Protein AF-A0A8T4MW93-F1 (afdb_monomer)

Secondary structure (DSSP, 8-state):
--S------STTSSHHHHHHHHHHHH--EEEETT-GGGTT--TTHHHHHHHHHHHHH---S-EEEESGGGS--

Solvent-accessible surface area (backbone atoms only — not comparable to full-atom values): 4823 Å² total; per-residue (Å²): 135,83,93,74,86,87,86,83,79,66,90,90,74,48,58,68,57,53,53,50,54,50,40,72,73,69,47,52,50,73,50,60,50,79,41,77,92,47,76,81,59,50,72,80,47,52,63,58,51,50,52,52,44,38,72,77,68,45,88,66,96,38,78,46,74,38,59,58,82,68,48,76,129

Mean predicted aligned error: 3.14 Å

Sequence (73 aa):
MTFVIIISGIRRSGKSTLLNQLKEKYQGYYLNFDDDRLVHFRIEDFQILYEIFLELFGEKDYFYFDEIQNIEG

Foldseek 3Di:
DDPDDDDDDDPPPCRVVVLVVVCVVQNDAEDECVDPVCLVPAPVCVVVVVVVCCVPPNDGPDYRYHPVVSYDD

Radius of gyration: 12.84 Å; Cα contacts (8 Å, |Δi|>4): 55; chains: 1; bounding box: 29×28×28 Å

Structure (mmCIF, N/CA/C/O backbone):
data_AF-A0A8T4MW93-F1
#
_entry.id   AF-A0A8T4MW93-F1
#
loop_
_atom_site.group_PDB
_atom_site.id
_atom_site.type_symbol
_atom_site.label_atom_id
_atom_site.label_alt_id
_atom_site.label_comp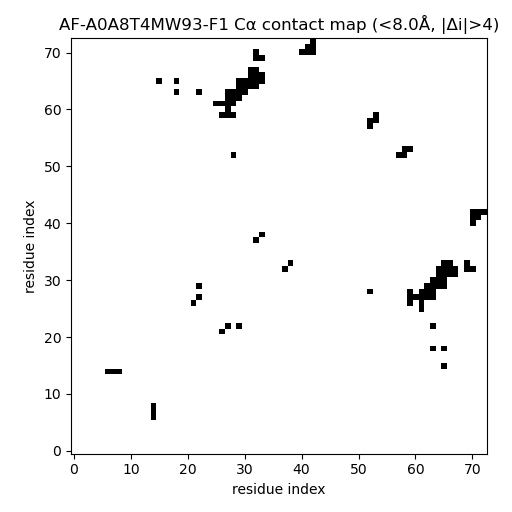_id
_atom_site.label_asym_id
_atom_site.label_entity_id
_atom_site.label_seq_id
_atom_site.pdbx_PDB_ins_code
_atom_site.Cartn_x
_atom_site.Cartn_y
_atom_site.Cartn_z
_atom_site.occupancy
_atom_site.B_iso_or_equiv
_atom_site.a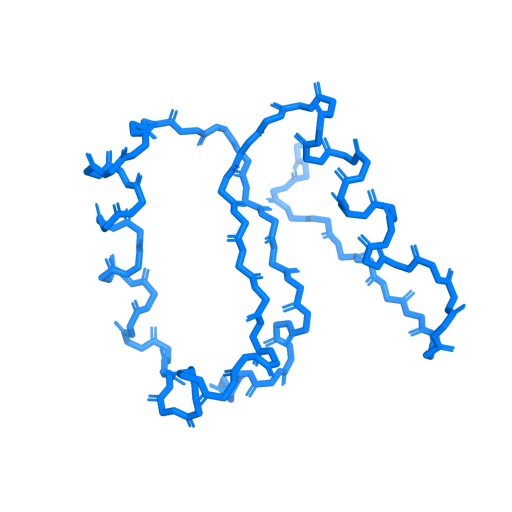uth_seq_id
_atom_site.auth_comp_id
_atom_site.auth_asym_id
_atom_site.auth_atom_id
_atom_site.pdbx_PDB_model_num
ATOM 1 N N . MET A 1 1 ? -14.498 15.658 -0.082 1.00 45.62 1 MET A N 1
ATOM 2 C CA . MET A 1 1 ? -14.105 14.319 0.401 1.00 45.62 1 MET A CA 1
ATOM 3 C C . MET A 1 1 ? -13.135 13.754 -0.606 1.00 45.62 1 MET A C 1
ATOM 5 O O . MET A 1 1 ? -13.525 13.556 -1.748 1.00 45.62 1 MET A O 1
ATOM 9 N N . THR A 1 2 ? -11.874 13.594 -0.228 1.00 54.31 2 TH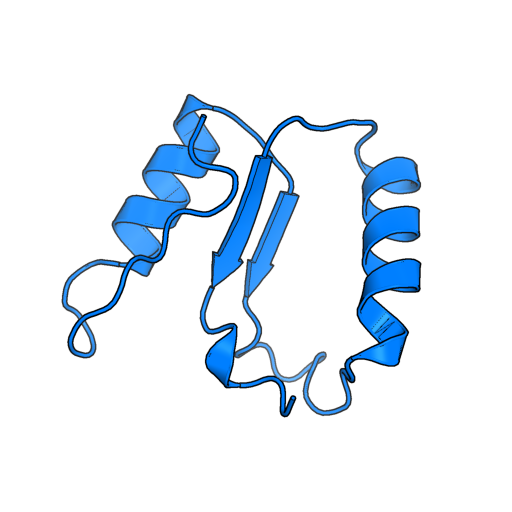R A N 1
ATOM 10 C CA . THR A 1 2 ? -10.881 12.976 -1.107 1.00 54.31 2 THR A CA 1
ATOM 11 C C . THR A 1 2 ? -10.903 11.479 -0.826 1.00 54.31 2 THR A C 1
ATOM 13 O O . THR A 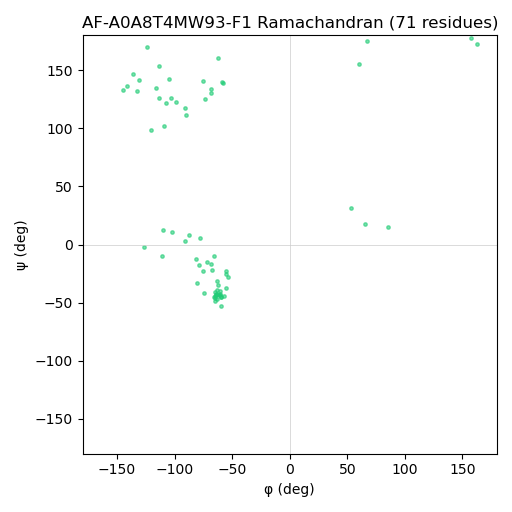1 2 ? -10.551 11.078 0.276 1.00 54.31 2 THR A O 1
ATOM 16 N N . PHE A 1 3 ? -11.369 10.675 -1.784 1.00 85.06 3 PHE A N 1
ATOM 17 C CA . PHE A 1 3 ? -11.470 9.217 -1.633 1.00 85.06 3 PHE A CA 1
ATOM 18 C C . PHE A 1 3 ? -10.108 8.510 -1.751 1.00 85.06 3 PHE A C 1
ATOM 20 O O . PHE A 1 3 ? -9.950 7.414 -1.230 1.00 85.06 3 PHE A O 1
ATOM 27 N N . VAL A 1 4 ? -9.119 9.135 -2.406 1.00 93.62 4 VAL A N 1
ATOM 28 C CA . VAL A 1 4 ? -7.783 8.562 -2.648 1.00 93.62 4 VAL A CA 1
ATOM 29 C C . VAL A 1 4 ? -6.718 9.659 -2.594 1.00 93.62 4 VAL A C 1
ATOM 31 O O . VAL A 1 4 ? -6.875 10.706 -3.221 1.00 93.62 4 VAL A O 1
ATOM 34 N N . ILE A 1 5 ? -5.617 9.416 -1.878 1.00 94.88 5 ILE A N 1
ATOM 35 C CA . ILE A 1 5 ? -4.432 10.287 -1.855 1.00 94.88 5 ILE A CA 1
ATOM 36 C C . ILE A 1 5 ? -3.269 9.528 -2.493 1.00 94.88 5 ILE A C 1
ATOM 38 O O . ILE A 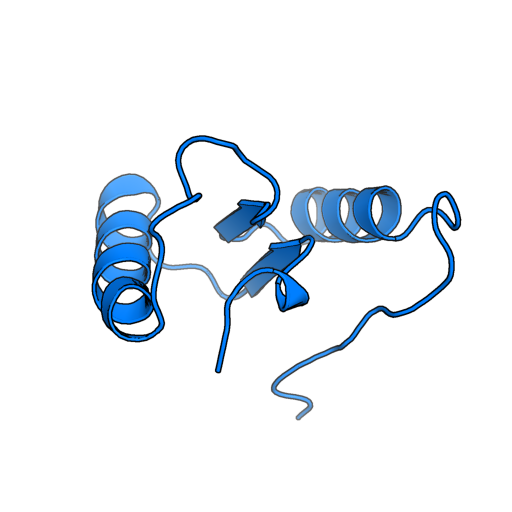1 5 ? -2.932 8.434 -2.052 1.00 94.88 5 ILE A O 1
ATOM 42 N N . ILE A 1 6 ? -2.636 10.127 -3.502 1.00 95.8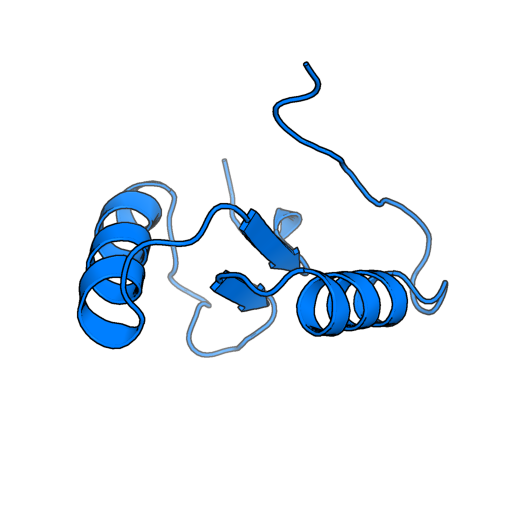1 6 ILE A N 1
ATOM 43 C CA . ILE A 1 6 ? -1.471 9.551 -4.183 1.00 95.81 6 ILE A CA 1
ATOM 44 C C . ILE A 1 6 ? -0.210 10.269 -3.701 1.00 95.81 6 ILE A C 1
ATOM 46 O O . ILE A 1 6 ? -0.112 11.494 -3.789 1.00 95.81 6 ILE A O 1
ATOM 50 N N . ILE A 1 7 ? 0.769 9.504 -3.217 1.00 95.94 7 ILE A N 1
ATOM 51 C CA . ILE A 1 7 ? 2.088 10.006 -2.816 1.00 95.94 7 ILE A CA 1
ATOM 52 C C . ILE A 1 7 ? 3.114 9.522 -3.846 1.00 95.94 7 ILE A C 1
ATOM 54 O O . ILE A 1 7 ? 3.548 8.376 -3.811 1.00 95.94 7 ILE A O 1
ATOM 58 N N . SER A 1 8 ? 3.527 10.401 -4.760 1.00 96.75 8 SER A N 1
ATOM 59 C CA . SER A 1 8 ? 4.498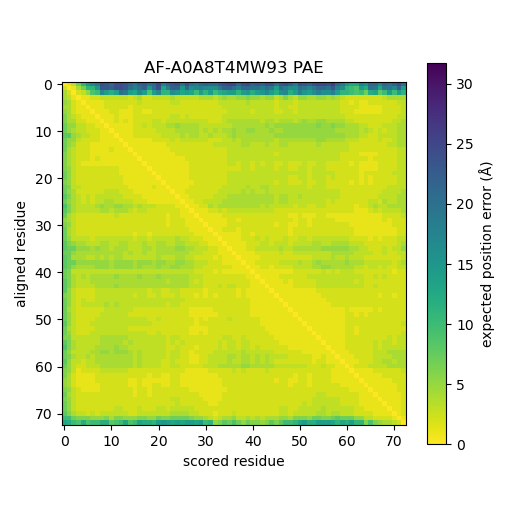 10.092 -5.822 1.00 96.75 8 SER A CA 1
ATOM 60 C C . SER A 1 8 ? 5.808 10.863 -5.656 1.00 96.75 8 SER A C 1
ATOM 62 O O . SER A 1 8 ? 5.830 11.965 -5.114 1.00 96.75 8 SER A O 1
ATOM 64 N N . GLY A 1 9 ? 6.913 10.317 -6.166 1.00 96.00 9 GLY A N 1
ATOM 65 C CA . GLY A 1 9 ? 8.228 10.959 -6.106 1.00 96.00 9 GLY A CA 1
ATOM 66 C C . GLY A 1 9 ? 9.372 9.984 -6.368 1.00 96.00 9 GLY A C 1
ATOM 67 O O . GLY A 1 9 ? 9.168 8.771 -6.434 1.00 96.00 9 GLY A O 1
ATOM 68 N N . ILE A 1 10 ? 10.593 10.503 -6.492 1.00 96.75 10 ILE A N 1
ATOM 69 C CA . ILE A 1 10 ? 11.781 9.702 -6.822 1.00 96.75 10 ILE A CA 1
ATOM 70 C C . ILE A 1 10 ? 12.108 8.639 -5.757 1.00 96.75 10 ILE A C 1
ATOM 72 O O . ILE A 1 10 ? 11.676 8.706 -4.602 1.00 96.75 10 ILE A O 1
ATOM 76 N N . ARG A 1 11 ? 12.897 7.627 -6.131 1.00 94.06 11 ARG A N 1
ATOM 77 C CA . ARG A 1 11 ? 13.356 6.594 -5.190 1.00 94.06 11 ARG A CA 1
ATOM 78 C C . ARG A 1 11 ? 14.150 7.227 -4.041 1.00 94.06 11 ARG A C 1
ATOM 80 O O . ARG A 1 11 ? 14.955 8.126 -4.270 1.00 94.06 11 ARG A O 1
ATOM 87 N N . ARG A 1 12 ? 13.937 6.735 -2.813 1.00 94.56 12 ARG A N 1
ATOM 88 C CA . ARG A 1 12 ? 14.526 7.258 -1.558 1.00 94.56 12 ARG A CA 1
ATOM 89 C C . ARG A 1 12 ? 14.091 8.676 -1.154 1.00 94.56 12 ARG A C 1
ATOM 91 O O . ARG A 1 12 ? 14.714 9.263 -0.280 1.00 94.56 12 ARG A O 1
ATOM 98 N N . SER A 1 13 ? 12.996 9.207 -1.703 1.00 97.19 13 SER A N 1
ATOM 99 C CA . SER A 1 13 ? 12.410 10.474 -1.229 1.00 97.19 13 SER A CA 1
ATOM 100 C C . SER A 1 13 ? 11.588 10.351 0.069 1.00 97.19 13 SER A C 1
ATOM 102 O O . SER A 1 13 ? 10.942 11.314 0.462 1.00 97.19 13 SER A O 1
ATOM 104 N N . GLY A 1 14 ? 11.561 9.176 0.716 1.00 97.56 14 GLY A N 1
ATOM 105 C CA . GLY A 1 14 ? 10.870 8.965 1.999 1.00 97.56 14 GLY A CA 1
ATOM 106 C C . GLY A 1 14 ? 9.372 8.636 1.922 1.00 97.56 14 GLY A C 1
ATOM 107 O O . GLY A 1 14 ? 8.691 8.700 2.939 1.00 97.56 14 GLY A O 1
ATOM 108 N N . LYS A 1 15 ? 8.841 8.263 0.750 1.00 97.44 15 LYS A N 1
ATOM 109 C CA . LYS A 1 15 ? 7.401 7.982 0.555 1.00 97.44 15 LYS A CA 1
ATOM 110 C C . LYS A 1 15 ? 6.885 6.850 1.445 1.00 97.44 15 LYS A C 1
ATOM 112 O O . LYS A 1 15 ? 5.959 7.073 2.214 1.00 97.44 15 LYS A O 1
ATOM 117 N N . SER A 1 16 ? 7.532 5.684 1.413 1.00 97.00 16 SER A N 1
ATOM 118 C CA . SER A 1 16 ? 7.159 4.537 2.253 1.00 97.00 16 SER A CA 1
ATOM 119 C C . SER A 1 16 ? 7.312 4.842 3.745 1.00 97.00 16 SER A C 1
ATOM 121 O O . SER A 1 16 ? 6.540 4.358 4.567 1.00 97.00 16 SER A O 1
ATOM 123 N N . THR A 1 17 ? 8.273 5.699 4.117 1.00 97.25 17 THR A N 1
ATOM 124 C CA . THR A 1 17 ? 8.412 6.187 5.497 1.00 97.25 17 THR A CA 1
ATOM 125 C C . THR A 1 17 ? 7.203 7.025 5.903 1.00 97.25 17 THR A C 1
ATOM 127 O O . THR A 1 17 ? 6.617 6.765 6.950 1.00 97.25 17 THR A O 1
ATOM 130 N N . LEU A 1 18 ? 6.792 7.981 5.066 1.00 97.25 18 LEU A N 1
ATOM 131 C CA . LEU A 1 18 ? 5.602 8.795 5.311 1.00 97.25 18 LEU A CA 1
ATOM 132 C C . LEU A 1 18 ? 4.337 7.925 5.381 1.00 97.25 18 LEU A C 1
ATOM 134 O O . LEU A 1 18 ? 3.529 8.094 6.290 1.00 97.25 18 LEU A O 1
ATOM 138 N N . LEU A 1 19 ? 4.187 6.963 4.467 1.00 96.44 19 LEU A N 1
ATOM 139 C CA . LEU A 1 19 ? 3.055 6.036 4.450 1.00 96.44 19 LEU A CA 1
ATOM 140 C C . LEU A 1 19 ? 2.987 5.203 5.742 1.00 96.44 19 LEU A C 1
ATOM 142 O O . LEU A 1 19 ? 1.921 5.089 6.345 1.00 96.44 19 LEU A O 1
ATOM 146 N N . ASN A 1 20 ? 4.127 4.696 6.226 1.00 95.75 20 ASN A N 1
ATOM 147 C CA . ASN A 1 20 ? 4.199 3.975 7.499 1.00 95.75 20 ASN A CA 1
ATOM 148 C C . ASN A 1 20 ? 3.875 4.865 8.707 1.00 95.75 20 ASN A C 1
ATOM 150 O O . ASN A 1 20 ? 3.136 4.427 9.583 1.00 95.75 20 ASN A O 1
ATOM 154 N N . GLN A 1 21 ? 4.344 6.115 8.739 1.00 97.06 21 GLN A N 1
ATOM 155 C CA . GLN A 1 21 ? 3.995 7.065 9.806 1.00 97.06 21 GLN A CA 1
ATOM 156 C C . GLN A 1 21 ? 2.492 7.376 9.834 1.00 97.06 21 GLN A C 1
ATOM 158 O O . GLN A 1 21 ? 1.893 7.486 10.905 1.00 97.06 21 GLN A O 1
ATOM 163 N N . LEU A 1 22 ? 1.860 7.501 8.662 1.00 95.75 22 LEU A N 1
ATOM 164 C CA . LEU A 1 22 ? 0.410 7.676 8.561 1.00 95.75 22 LEU A CA 1
ATOM 165 C C . LEU A 1 22 ? -0.332 6.439 9.076 1.00 95.75 22 LEU A C 1
ATOM 167 O O . LEU A 1 22 ? -1.266 6.589 9.863 1.00 95.75 22 LEU A O 1
ATOM 171 N N . LYS A 1 23 ? 0.117 5.239 8.697 1.00 95.12 23 LYS A N 1
ATOM 172 C CA . LYS A 1 23 ? -0.430 3.970 9.193 1.00 95.12 23 LYS A CA 1
ATOM 173 C C . LYS A 1 23 ? -0.313 3.844 10.709 1.00 95.12 23 LYS A C 1
ATOM 175 O O . LYS A 1 23 ? -1.281 3.470 11.357 1.00 95.12 23 LYS A O 1
ATOM 180 N N . GLU A 1 24 ? 0.834 4.172 11.297 1.00 95.12 24 GLU A N 1
ATOM 181 C CA . GLU A 1 24 ? 1.010 4.143 12.756 1.00 95.12 24 GLU A CA 1
ATOM 182 C C . GLU A 1 24 ? 0.050 5.108 13.460 1.00 95.12 24 GLU A C 1
ATOM 184 O O . GLU A 1 24 ? -0.536 4.765 14.488 1.00 95.12 24 GLU A O 1
ATOM 189 N N . LYS A 1 25 ? -0.161 6.293 12.879 1.00 96.31 25 LYS A N 1
ATOM 190 C CA . LYS A 1 25 ? -1.019 7.330 13.456 1.00 96.31 25 LYS A CA 1
ATOM 191 C C . LYS A 1 25 ? -2.515 7.033 13.341 1.00 96.31 25 LYS A C 1
ATOM 193 O O . LYS A 1 25 ? -3.247 7.318 14.284 1.00 96.31 25 LYS A O 1
ATOM 198 N N . TYR A 1 26 ? -2.971 6.531 12.196 1.00 94.56 26 TYR A N 1
ATOM 199 C CA . TYR A 1 26 ? -4.402 6.403 11.890 1.00 94.56 26 TYR A CA 1
ATOM 200 C C . TYR A 1 26 ? -4.901 4.956 11.833 1.00 94.56 26 TYR A C 1
ATOM 202 O O . TYR A 1 26 ? -6.109 4.754 11.849 1.00 94.56 26 TYR A O 1
ATOM 210 N N . GLN A 1 27 ? -3.993 3.972 11.864 1.00 94.38 27 GLN A N 1
ATOM 211 C CA . GLN A 1 27 ? -4.267 2.539 11.711 1.00 94.38 27 GLN A CA 1
ATOM 212 C C . GLN A 1 27 ? -4.925 2.204 10.359 1.00 94.38 27 GLN A C 1
ATOM 214 O O . GLN A 1 27 ? -5.549 3.037 9.713 1.00 94.38 27 GLN A O 1
ATOM 219 N N . GLY A 1 28 ? -4.769 0.972 9.881 1.00 95.94 28 GLY A N 1
ATOM 220 C CA . GLY A 1 28 ? -5.380 0.542 8.622 1.00 95.94 28 GLY A CA 1
ATOM 221 C C . GLY A 1 28 ? -4.675 -0.646 7.996 1.00 95.94 28 GLY A C 1
ATOM 222 O O . GLY A 1 28 ? -3.667 -1.128 8.522 1.00 95.94 28 GLY A O 1
ATOM 223 N N . TYR A 1 29 ? -5.208 -1.120 6.876 1.00 97.38 29 TYR A N 1
ATOM 224 C CA . TYR A 1 29 ? -4.591 -2.213 6.136 1.00 97.38 29 TYR A CA 1
ATOM 225 C C . TYR A 1 29 ? -3.369 -1.719 5.380 1.00 97.38 29 TYR A C 1
ATOM 227 O O . TYR A 1 29 ? -3.382 -0.627 4.817 1.00 97.38 29 TYR A O 1
ATOM 235 N N . TYR A 1 30 ? -2.319 -2.529 5.344 1.00 96.50 30 TYR A N 1
ATOM 236 C CA . TYR A 1 30 ? -1.092 -2.200 4.636 1.00 96.50 30 TYR A CA 1
ATOM 237 C C . TYR A 1 30 ? -0.645 -3.372 3.781 1.00 96.50 30 TYR A C 1
ATOM 239 O O . TYR A 1 30 ? -0.563 -4.497 4.277 1.00 96.50 30 TYR A O 1
ATOM 247 N N . LEU A 1 31 ? -0.308 -3.088 2.527 1.00 97.00 31 LEU A N 1
ATOM 248 C CA . LEU A 1 31 ? 0.328 -4.044 1.633 1.00 97.00 31 LEU A CA 1
ATOM 249 C C . LEU A 1 31 ? 1.375 -3.335 0.782 1.00 97.00 31 LEU A C 1
ATOM 251 O O . LEU A 1 31 ? 1.135 -2.240 0.276 1.00 97.00 31 LEU A O 1
ATOM 255 N N . ASN A 1 32 ? 2.530 -3.973 0.638 1.00 96.69 32 ASN A N 1
ATOM 256 C CA . ASN A 1 32 ? 3.574 -3.543 -0.278 1.00 96.69 32 ASN A CA 1
ATOM 257 C C . ASN A 1 32 ? 3.603 -4.528 -1.452 1.00 96.69 32 ASN A C 1
ATOM 259 O O . ASN A 1 32 ? 3.766 -5.727 -1.230 1.00 96.69 32 ASN A O 1
ATOM 263 N N . PHE A 1 33 ? 3.415 -4.020 -2.668 1.00 96.44 33 PHE A N 1
ATOM 264 C CA . PHE A 1 33 ? 3.313 -4.813 -3.897 1.00 96.44 33 PHE A CA 1
ATOM 265 C C . PHE A 1 33 ? 4.669 -5.107 -4.565 1.00 96.44 33 PHE A C 1
ATOM 267 O O . PHE A 1 33 ? 4.713 -5.642 -5.667 1.00 96.44 33 PHE A O 1
ATOM 274 N N . ASP A 1 34 ? 5.781 -4.781 -3.906 1.00 95.00 34 ASP A N 1
ATOM 275 C CA . ASP A 1 34 ? 7.142 -5.200 -4.281 1.00 95.00 34 ASP A CA 1
ATOM 276 C C . ASP A 1 34 ? 7.551 -6.518 -3.591 1.00 95.00 34 ASP A C 1
ATOM 278 O O . ASP A 1 34 ? 8.683 -6.973 -3.711 1.00 95.00 34 ASP A O 1
ATOM 282 N N . ASP A 1 35 ? 6.645 -7.136 -2.826 1.00 94.44 35 ASP A N 1
ATOM 283 C CA . ASP A 1 35 ? 6.882 -8.427 -2.181 1.00 94.44 35 ASP A CA 1
ATOM 284 C C . ASP A 1 35 ? 6.851 -9.571 -3.209 1.00 94.44 35 ASP A C 1
ATOM 286 O O . ASP A 1 35 ? 5.846 -9.766 -3.893 1.00 94.44 35 ASP A O 1
ATOM 290 N N . ASP A 1 36 ? 7.915 -10.380 -3.268 1.00 94.06 36 ASP A N 1
ATOM 291 C CA . ASP A 1 36 ? 8.045 -11.513 -4.201 1.00 94.06 36 ASP A CA 1
ATOM 292 C C . ASP A 1 36 ? 6.856 -12.493 -4.143 1.00 94.06 36 ASP A C 1
ATOM 294 O O . ASP A 1 36 ? 6.525 -13.146 -5.136 1.00 94.06 36 ASP A O 1
ATOM 298 N N . ARG A 1 37 ? 6.170 -12.602 -2.997 1.00 93.94 37 ARG A N 1
ATOM 299 C CA . ARG A 1 37 ? 4.987 -13.471 -2.839 1.00 93.94 37 ARG A CA 1
ATOM 300 C C . ARG A 1 37 ? 3.778 -12.979 -3.635 1.00 93.94 37 ARG A C 1
ATOM 302 O O . ARG A 1 37 ? 2.838 -13.746 -3.833 1.00 93.94 37 ARG A O 1
ATOM 309 N N . LEU A 1 38 ? 3.795 -11.723 -4.074 1.00 94.81 38 LEU A N 1
ATOM 310 C CA . LEU A 1 38 ? 2.738 -11.065 -4.839 1.00 94.81 38 LEU A CA 1
ATOM 311 C C . LEU A 1 38 ? 3.067 -10.962 -6.335 1.00 94.81 38 LEU A C 1
ATOM 313 O O . LEU A 1 38 ? 2.324 -10.323 -7.069 1.00 94.81 38 LEU A O 1
ATOM 317 N N . VAL A 1 39 ? 4.119 -11.633 -6.820 1.00 92.38 39 VAL A N 1
ATOM 318 C CA . VAL A 1 39 ? 4.532 -11.609 -8.240 1.00 92.38 39 VAL A CA 1
ATOM 319 C C . VAL A 1 39 ? 3.429 -12.026 -9.230 1.00 92.38 39 VAL A C 1
ATOM 321 O O . VAL A 1 39 ? 3.478 -11.681 -10.407 1.00 92.38 39 VAL A O 1
ATOM 324 N N . HIS A 1 40 ? 2.429 -12.780 -8.769 1.00 93.62 40 HIS A N 1
ATOM 325 C CA . HIS A 1 40 ? 1.278 -13.215 -9.569 1.00 93.62 40 HIS A CA 1
ATOM 326 C C . HIS A 1 40 ? -0.038 -12.546 -9.155 1.00 93.62 40 HIS A C 1
ATOM 328 O O . HIS A 1 40 ? -1.098 -13.012 -9.566 1.00 93.62 40 HIS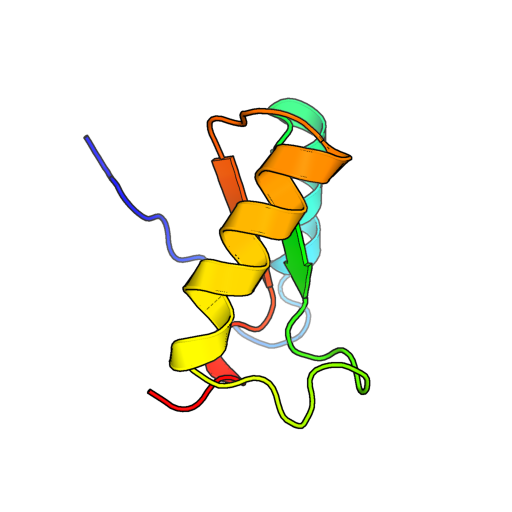 A O 1
ATOM 334 N N . PHE A 1 41 ? 0.019 -11.500 -8.330 1.00 96.06 41 PHE A N 1
ATOM 335 C CA . PHE A 1 41 ? -1.158 -10.754 -7.905 1.00 96.06 41 PHE A CA 1
ATOM 336 C C . PHE A 1 41 ? -1.755 -9.992 -9.093 1.00 96.06 41 PHE A C 1
ATOM 338 O O . PHE A 1 41 ? -1.042 -9.288 -9.810 1.00 96.06 41 PHE A O 1
ATOM 345 N N . ARG A 1 42 ? -3.064 -10.129 -9.301 1.00 95.25 42 ARG A N 1
ATOM 346 C CA . ARG A 1 42 ? -3.810 -9.508 -10.403 1.00 95.25 42 ARG A CA 1
ATOM 347 C C . ARG A 1 42 ? -4.961 -8.656 -9.883 1.00 95.25 42 ARG A C 1
ATOM 349 O O . ARG A 1 42 ? -5.328 -8.718 -8.711 1.00 95.25 42 ARG A O 1
ATOM 356 N N . ILE A 1 43 ? -5.574 -7.887 -10.781 1.00 95.00 43 ILE A N 1
ATOM 357 C CA . ILE A 1 43 ? -6.725 -7.029 -10.466 1.00 95.00 43 ILE A CA 1
ATOM 358 C C . ILE A 1 43 ? -7.863 -7.837 -9.822 1.00 95.00 43 ILE A C 1
ATOM 360 O O . ILE A 1 43 ? -8.524 -7.363 -8.898 1.00 95.00 43 ILE A O 1
ATOM 364 N N . GLU A 1 44 ? -8.082 -9.074 -10.270 1.00 95.56 44 GLU A N 1
ATOM 365 C CA . GLU A 1 44 ? -9.154 -9.923 -9.743 1.00 95.56 44 GLU A CA 1
ATOM 366 C C . GLU A 1 44 ? -8.920 -10.337 -8.278 1.00 95.56 44 GLU A C 1
ATOM 368 O O . GLU A 1 44 ? -9.878 -10.641 -7.566 1.00 95.56 44 GLU A O 1
ATOM 373 N N . ASP A 1 45 ? -7.672 -10.298 -7.801 1.00 96.81 45 ASP A N 1
ATOM 374 C CA . ASP A 1 45 ? -7.297 -10.728 -6.452 1.00 96.81 45 ASP A CA 1
ATOM 375 C C . ASP A 1 45 ? -7.576 -9.651 -5.384 1.00 96.81 45 ASP A C 1
ATOM 377 O O . ASP A 1 45 ? -7.584 -9.958 -4.190 1.00 96.81 45 ASP A O 1
ATOM 381 N N . PHE A 1 46 ? -7.872 -8.399 -5.766 1.00 96.56 46 PHE A N 1
ATOM 382 C CA . PHE A 1 46 ? -8.177 -7.323 -4.807 1.00 96.56 46 PHE A CA 1
ATOM 383 C C . PHE A 1 46 ? -9.421 -7.602 -3.960 1.00 96.56 46 PHE A C 1
ATOM 385 O O . PHE A 1 46 ? -9.448 -7.240 -2.782 1.00 96.56 46 PHE A O 1
ATOM 392 N N . GLN A 1 47 ? -10.435 -8.255 -4.531 1.00 97.38 47 GLN A N 1
ATOM 393 C CA . GLN A 1 47 ? -11.636 -8.621 -3.781 1.00 97.38 47 GLN A CA 1
ATOM 394 C C . GLN A 1 47 ? -11.300 -9.643 -2.687 1.00 97.38 47 GLN A C 1
ATOM 396 O O . GLN A 1 47 ? -11.682 -9.466 -1.533 1.00 97.38 47 GLN A O 1
ATOM 401 N N . ILE A 1 48 ? -10.511 -10.662 -3.036 1.00 97.75 48 ILE A N 1
ATOM 402 C CA . ILE A 1 48 ? -10.049 -11.689 -2.096 1.00 97.75 48 ILE A CA 1
ATOM 403 C C . ILE A 1 48 ? -9.159 -11.056 -1.019 1.00 97.75 48 ILE A C 1
ATOM 405 O O . ILE A 1 48 ? -9.309 -11.348 0.165 1.00 97.75 48 ILE A O 1
ATOM 409 N N . LEU A 1 49 ? -8.261 -10.145 -1.405 1.00 97.44 49 LEU A N 1
ATOM 410 C CA . LEU A 1 49 ? -7.422 -9.403 -0.465 1.00 97.44 49 LEU A CA 1
ATOM 411 C C . LEU A 1 49 ? -8.262 -8.627 0.559 1.00 97.44 49 LEU A C 1
ATOM 413 O O . LEU A 1 49 ? -7.947 -8.647 1.749 1.00 97.44 49 LEU A O 1
ATOM 417 N N . TYR A 1 50 ? -9.324 -7.954 0.113 1.00 97.56 50 TYR A N 1
ATOM 418 C CA . TYR A 1 50 ? -10.209 -7.212 1.007 1.00 97.56 50 TYR A CA 1
ATOM 419 C C . TYR A 1 50 ? -10.939 -8.132 1.990 1.00 97.56 50 TYR A C 1
ATOM 421 O O . TYR A 1 50 ? -10.981 -7.837 3.184 1.00 97.56 50 TYR A O 1
ATOM 429 N N . GLU A 1 51 ? -11.449 -9.269 1.519 1.00 98.25 51 GLU A N 1
ATOM 430 C CA . GLU A 1 51 ? -12.094 -10.272 2.373 1.00 98.25 51 GLU A CA 1
ATOM 431 C C . GLU A 1 51 ? -11.132 -10.808 3.442 1.00 98.25 51 GLU A C 1
ATOM 433 O O . GLU A 1 51 ? -11.477 -10.826 4.624 1.00 98.25 51 GLU A O 1
ATOM 438 N N . ILE A 1 52 ? -9.891 -11.129 3.061 1.00 97.81 52 ILE A N 1
ATOM 439 C CA . ILE A 1 52 ? -8.838 -11.562 3.994 1.00 97.81 52 ILE A CA 1
ATOM 440 C C . ILE A 1 52 ? -8.534 -10.472 5.028 1.00 97.81 52 ILE A C 1
ATOM 442 O O . ILE A 1 52 ? -8.368 -10.755 6.215 1.00 97.81 52 ILE A O 1
ATOM 446 N N . PHE A 1 53 ? -8.455 -9.212 4.604 1.00 98.06 53 PHE A N 1
ATOM 447 C CA . PHE A 1 53 ? -8.216 -8.095 5.514 1.00 98.06 53 PHE A CA 1
ATOM 448 C C . PHE A 1 53 ? -9.339 -7.909 6.534 1.00 98.06 53 PHE A C 1
ATOM 450 O O . PHE A 1 53 ? -9.053 -7.703 7.719 1.00 98.06 53 PHE A O 1
ATOM 457 N N . LEU A 1 54 ? -10.591 -8.027 6.097 1.00 98.06 54 LEU A N 1
ATOM 458 C CA . LEU A 1 54 ? -11.750 -7.991 6.983 1.00 98.06 54 LEU A CA 1
ATOM 459 C C . LEU A 1 54 ? -11.734 -9.157 7.975 1.00 98.06 54 LEU A C 1
ATOM 461 O O . LEU A 1 54 ? -11.928 -8.934 9.169 1.00 98.06 54 LEU A O 1
ATOM 465 N N . GLU A 1 55 ? -11.471 -10.378 7.506 1.00 98.31 55 GLU A N 1
ATOM 466 C CA . GLU A 1 55 ? -11.470 -11.580 8.345 1.00 98.31 55 GLU A CA 1
ATOM 467 C C . GLU A 1 55 ? -10.367 -11.541 9.411 1.00 98.31 55 GLU A C 1
ATOM 469 O O . GLU A 1 55 ? -10.619 -11.818 10.584 1.00 98.31 55 GLU A O 1
ATOM 474 N N . LEU A 1 56 ? -9.146 -11.162 9.025 1.00 97.56 56 LEU A N 1
ATOM 475 C CA . LEU A 1 56 ? -7.988 -11.216 9.919 1.00 97.56 56 LEU A CA 1
ATOM 476 C C . LEU A 1 56 ? -7.898 -10.027 10.877 1.00 97.56 56 LEU A C 1
ATOM 478 O O . LEU A 1 56 ? -7.390 -10.175 11.991 1.00 97.56 56 LEU A O 1
ATOM 482 N N . PHE A 1 57 ? -8.335 -8.839 10.453 1.00 96.31 57 PHE A N 1
ATOM 483 C CA . PHE A 1 57 ? -8.058 -7.599 11.185 1.00 96.31 57 PHE A CA 1
ATOM 484 C C . PHE A 1 57 ? -9.309 -6.772 11.517 1.00 96.31 57 PHE A C 1
ATOM 486 O O . PHE A 1 57 ? -9.185 -5.737 12.190 1.00 96.31 57 PHE A O 1
ATOM 493 N N . GLY A 1 58 ? -10.496 -7.220 11.087 1.00 97.00 58 GLY A N 1
ATOM 494 C CA . GLY A 1 58 ? -11.751 -6.473 11.190 1.00 97.00 58 GLY A CA 1
ATOM 495 C C . GLY A 1 58 ? -11.754 -5.225 10.310 1.00 97.00 58 GLY A C 1
ATOM 496 O O . GLY A 1 58 ? -10.738 -4.891 9.707 1.00 97.00 58 GLY A O 1
ATOM 497 N N . GLU A 1 59 ? -12.882 -4.518 10.252 1.00 96.69 59 GLU A N 1
ATOM 498 C CA . GLU A 1 59 ? -13.058 -3.302 9.445 1.00 96.69 59 GLU A CA 1
ATOM 499 C C . GLU A 1 59 ? -12.049 -2.195 9.814 1.00 96.69 59 GLU A C 1
ATOM 501 O O . GLU A 1 59 ? -11.736 -1.975 10.992 1.00 96.69 59 GLU A O 1
ATOM 506 N N . LYS A 1 60 ? -11.521 -1.508 8.792 1.00 94.94 60 LYS A N 1
ATOM 507 C CA . LYS A 1 60 ? -10.624 -0.351 8.915 1.00 94.94 60 LYS A CA 1
ATOM 508 C C . LYS A 1 60 ? -11.037 0.746 7.944 1.00 94.94 60 LYS A C 1
ATOM 510 O O . LYS A 1 60 ? -11.415 0.463 6.812 1.00 94.94 60 LYS A O 1
ATOM 515 N N . ASP A 1 61 ? -10.832 1.990 8.362 1.00 93.00 61 ASP A N 1
ATOM 516 C CA . ASP A 1 61 ? -11.164 3.174 7.562 1.00 93.00 61 ASP A CA 1
ATOM 517 C C . ASP A 1 61 ? -10.131 3.485 6.463 1.00 93.00 61 ASP A C 1
ATOM 519 O O . ASP A 1 61 ? -10.413 4.250 5.541 1.00 93.00 61 ASP A O 1
ATOM 523 N N . TYR A 1 62 ? -8.920 2.920 6.560 1.00 95.31 62 TYR A N 1
ATOM 524 C CA . TYR A 1 62 ? -7.790 3.278 5.701 1.00 95.31 62 TYR A CA 1
ATOM 525 C C . TYR A 1 62 ? -7.092 2.065 5.080 1.00 95.31 62 TYR A C 1
ATOM 527 O O . TYR A 1 62 ? -6.846 1.052 5.741 1.00 95.31 62 TYR A O 1
ATOM 535 N N . PHE A 1 63 ? -6.692 2.236 3.818 1.00 96.56 63 PHE A N 1
ATOM 536 C CA . PHE A 1 63 ? -5.800 1.348 3.078 1.00 96.56 63 PHE A CA 1
ATOM 537 C C . PHE A 1 63 ? -4.510 2.091 2.734 1.00 96.56 63 PHE A C 1
ATOM 539 O O . PHE A 1 63 ? -4.535 3.224 2.250 1.00 96.56 63 PHE A O 1
ATOM 546 N N . TYR A 1 64 ? -3.383 1.428 2.952 1.00 97.31 64 TYR A N 1
ATOM 547 C CA . TYR A 1 64 ? -2.047 1.915 2.650 1.00 97.31 64 TYR A CA 1
ATOM 548 C C . TYR A 1 64 ? -1.390 0.951 1.665 1.00 97.31 64 TYR A C 1
ATOM 550 O O . TYR A 1 64 ? -0.871 -0.094 2.056 1.00 97.31 64 TYR A O 1
ATOM 558 N N . PHE A 1 65 ? -1.423 1.304 0.385 1.00 97.00 65 PHE A N 1
ATOM 559 C CA . PHE A 1 65 ? -0.758 0.541 -0.665 1.00 97.00 65 PHE A CA 1
ATOM 560 C C . PHE A 1 65 ? 0.581 1.180 -1.010 1.00 97.00 65 PHE A C 1
ATOM 562 O O . PHE A 1 65 ? 0.635 2.357 -1.369 1.00 97.00 65 PHE A O 1
ATOM 569 N N . ASP A 1 66 ? 1.652 0.403 -0.883 1.00 97.25 66 ASP A N 1
ATOM 570 C CA . ASP A 1 66 ? 2.999 0.792 -1.292 1.00 97.25 66 ASP A CA 1
ATOM 571 C C . ASP A 1 66 ? 3.379 0.067 -2.586 1.00 97.25 66 ASP A C 1
ATOM 573 O O . ASP A 1 66 ? 3.016 -1.094 -2.773 1.00 97.25 66 ASP A O 1
ATOM 577 N N . GLU A 1 67 ? 4.090 0.759 -3.474 1.00 96.44 67 GLU A N 1
ATOM 578 C CA . GLU A 1 67 ? 4.510 0.246 -4.791 1.00 96.44 67 GLU A CA 1
ATOM 579 C C . GLU A 1 67 ? 3.347 -0.315 -5.656 1.00 96.44 67 GLU A C 1
ATOM 581 O O . GLU A 1 67 ? 3.528 -1.220 -6.464 1.00 96.44 67 GLU A O 1
ATOM 586 N N . ILE A 1 68 ? 2.133 0.247 -5.520 1.00 95.25 68 ILE A N 1
ATOM 587 C CA . ILE A 1 68 ? 0.905 -0.202 -6.216 1.00 95.25 68 ILE A CA 1
ATOM 588 C C . ILE A 1 68 ? 1.035 -0.242 -7.746 1.00 95.25 68 ILE A C 1
ATOM 590 O O . ILE A 1 68 ? 0.346 -1.015 -8.402 1.00 95.25 68 ILE A O 1
ATOM 594 N N . GLN A 1 69 ? 1.928 0.566 -8.324 1.00 93.81 69 GLN A N 1
ATOM 595 C CA . GLN A 1 69 ? 2.175 0.575 -9.766 1.00 93.81 69 GLN A CA 1
ATOM 596 C C . GLN A 1 69 ? 2.800 -0.727 -10.297 1.00 93.81 69 GLN A C 1
ATOM 598 O O . GLN A 1 69 ? 2.899 -0.881 -11.510 1.00 93.81 69 GLN A O 1
ATOM 603 N N . ASN A 1 70 ? 3.243 -1.633 -9.417 1.00 94.19 70 ASN A N 1
ATOM 604 C CA . ASN A 1 70 ? 3.711 -2.967 -9.795 1.00 94.19 70 ASN A CA 1
ATOM 605 C C . ASN A 1 70 ? 2.564 -3.892 -10.241 1.00 94.19 70 ASN A C 1
ATOM 607 O O . ASN A 1 70 ? 2.828 -4.932 -10.839 1.00 94.19 70 ASN A O 1
ATOM 611 N N . ILE A 1 71 ? 1.307 -3.532 -9.963 1.00 93.56 71 ILE A N 1
ATOM 612 C CA . ILE A 1 71 ? 0.139 -4.280 -10.429 1.00 93.56 71 ILE A CA 1
ATOM 613 C C . ILE A 1 71 ? -0.316 -3.712 -11.771 1.00 93.56 71 ILE A C 1
ATOM 615 O O . ILE A 1 71 ? -0.697 -2.544 -11.863 1.00 93.56 71 ILE A O 1
ATOM 619 N N . GLU A 1 72 ? -0.270 -4.546 -12.811 1.00 87.62 72 GLU A N 1
ATOM 620 C CA . GLU A 1 72 ? -0.775 -4.183 -14.135 1.00 87.62 72 GLU A CA 1
ATOM 621 C C . GLU A 1 72 ? -2.306 -4.049 -14.112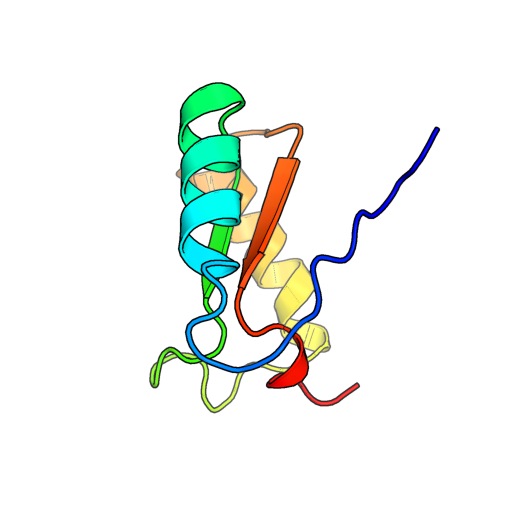 1.00 87.62 72 GLU A C 1
ATOM 623 O O . GLU A 1 72 ? -3.011 -4.880 -13.533 1.00 87.62 72 GLU A O 1
ATOM 628 N N . GLY A 1 73 ? -2.785 -2.958 -14.716 1.00 79.19 73 GLY A N 1
ATOM 629 C CA . GLY A 1 73 ? -4.170 -2.482 -14.725 1.00 79.19 73 GLY A CA 1
ATOM 630 C C . GLY A 1 73 ? -4.758 -2.414 -16.124 1.00 79.19 73 GLY A C 1
ATOM 631 O O . GLY A 1 73 ? -4.004 -2.011 -17.040 1.00 79.19 73 GLY A O 1
#

Nearest PDB structures (foldseek):
  2xb4-assembly1_A  TM=4.807E-01  e=3.387E+00  Megalodesulfovibrio gigas
  4w5h-assembly1_A  TM=5.000E-01  e=4.155E+00  Streptococcus pneumoniae D39
  3fdi-assembly1_A  TM=4.439E-01  e=6.253E+00  Eubacterium ventriosum ATCC 27560

pLDDT: mean 94.25, std 7.99, range [45.62, 98.31]